Protein AF-A0A919F7N1-F1 (afdb_monomer_lite)

Secondary structure (DSSP, 8-state):
------HHHHHHHHHHHHHHHHHHHHHHHHHH-GGGHHHH-SS-HHHHHHHHHHHHHHHHHHHHTT-S-HHHHHHHHHHHHHHHHHHHHHHHHHTT-HHHHHHHHHHHHTTS--

Foldseek 3Di:
DPDPPPPVVVLVVLLVVLLVVLVQQLVLCVVQNQVCSQVSDVVGLVVVLVVLVVLLVVLVVVLVVPPDDPVSNVSSVLSNVSSVLSNQLVVCSVVVNRVSNVVSNVVSVVSRDD

pLDDT: mean 90.42, std 13.49, range [41.59, 98.44]

Radius of gyration: 15.11 Å; chains: 1; bounding box: 33×34×41 Å

Structure (mmCIF, N/CA/C/O backbone):
data_AF-A0A919F7N1-F1
#
_entry.id   AF-A0A919F7N1-F1
#
loop_
_atom_site.group_PDB
_atom_site.id
_atom_site.type_symbol
_atom_site.label_atom_id
_atom_site.label_alt_id
_atom_site.label_comp_id
_atom_site.label_asym_id
_atom_site.label_entity_id
_atom_site.label_seq_id
_atom_site.pdbx_PDB_ins_code
_atom_site.Cartn_x
_atom_site.Cartn_y
_atom_site.Cartn_z
_atom_site.occupancy
_atom_site.B_iso_or_equiv
_atom_site.auth_seq_id
_atom_site.auth_comp_id
_atom_site.auth_asym_id
_atom_site.auth_atom_id
_atom_site.pdbx_PDB_model_num
ATOM 1 N N . MET A 1 1 ? 14.500 -24.167 -24.427 1.00 41.59 1 MET A N 1
ATOM 2 C CA . MET A 1 1 ? 14.173 -22.730 -24.330 1.00 41.59 1 MET A CA 1
ATOM 3 C C . MET A 1 1 ? 12.904 -22.596 -23.508 1.00 41.59 1 MET A C 1
ATOM 5 O O . MET A 1 1 ? 11.824 -22.509 -24.062 1.00 41.59 1 MET A O 1
ATOM 9 N N . ALA A 1 2 ? 13.036 -22.715 -22.191 1.00 45.56 2 ALA A N 1
ATOM 10 C CA . ALA A 1 2 ? 11.942 -22.583 -21.236 1.00 45.56 2 ALA A CA 1
ATOM 11 C C . ALA A 1 2 ? 12.526 -21.803 -20.057 1.00 45.56 2 ALA A C 1
ATOM 13 O O . ALA A 1 2 ? 13.143 -22.407 -19.189 1.00 45.56 2 ALA A O 1
ATOM 14 N N . ASN A 1 3 ? 12.513 -20.473 -20.158 1.00 47.44 3 ASN A N 1
ATOM 15 C CA . ASN A 1 3 ? 12.878 -19.559 -19.066 1.00 47.44 3 ASN A CA 1
ATOM 16 C C . ASN A 1 3 ? 12.497 -18.089 -19.328 1.00 47.44 3 ASN A C 1
ATOM 18 O O . ASN A 1 3 ? 12.789 -17.243 -18.496 1.00 47.44 3 ASN A O 1
ATOM 22 N N . GLU A 1 4 ? 11.802 -17.778 -20.425 1.00 45.25 4 GLU A N 1
ATOM 23 C CA . GLU A 1 4 ? 10.981 -16.569 -20.526 1.00 45.25 4 GLU A CA 1
ATOM 24 C C . GLU A 1 4 ? 9.636 -16.872 -19.854 1.00 45.25 4 GLU A C 1
ATOM 26 O O . GLU A 1 4 ? 8.618 -17.053 -20.518 1.00 45.25 4 GLU A O 1
ATOM 31 N N . ILE A 1 5 ? 9.605 -16.980 -18.522 1.00 51.66 5 ILE A N 1
ATOM 32 C CA . ILE A 1 5 ? 8.366 -16.626 -17.818 1.00 51.66 5 ILE A CA 1
ATOM 33 C C . ILE A 1 5 ? 8.274 -15.105 -17.946 1.00 51.66 5 ILE A C 1
ATOM 35 O O . ILE A 1 5 ? 8.722 -14.363 -17.084 1.00 51.66 5 ILE A O 1
ATOM 39 N N . ASP A 1 6 ? 7.833 -14.717 -19.138 1.00 60.28 6 ASP A N 1
ATOM 40 C CA . ASP A 1 6 ? 7.175 -13.498 -19.567 1.00 60.28 6 ASP A CA 1
ATOM 41 C C . ASP A 1 6 ? 7.284 -12.325 -18.575 1.00 60.28 6 ASP A C 1
ATOM 43 O O . ASP A 1 6 ? 6.359 -12.031 -17.814 1.00 60.28 6 ASP A O 1
ATOM 47 N N . GLU A 1 7 ? 8.445 -11.656 -18.561 1.00 53.03 7 GLU A N 1
ATOM 48 C CA . GLU A 1 7 ? 8.652 -10.419 -17.792 1.00 53.03 7 GLU A CA 1
ATOM 49 C C . GLU A 1 7 ? 7.589 -9.362 -18.142 1.00 53.03 7 GLU A C 1
ATOM 51 O O . GLU A 1 7 ? 7.193 -8.586 -17.270 1.00 53.03 7 GLU A O 1
ATOM 56 N N . GLN A 1 8 ? 7.048 -9.406 -19.368 1.00 56.09 8 GLN A N 1
ATOM 57 C CA . GLN A 1 8 ? 5.980 -8.512 -19.815 1.00 56.09 8 GLN A CA 1
ATOM 58 C C . GLN A 1 8 ? 4.643 -8.809 -19.116 1.00 56.09 8 GLN A C 1
ATOM 60 O O . GLN A 1 8 ? 3.909 -7.911 -18.702 1.00 56.09 8 GLN A O 1
ATOM 65 N N . GLN A 1 9 ? 4.340 -10.082 -18.845 1.00 79.69 9 GLN A N 1
ATOM 66 C CA . GLN A 1 9 ? 3.178 -10.440 -18.021 1.00 79.69 9 GLN A CA 1
ATOM 67 C C . GLN A 1 9 ? 3.401 -10.199 -16.524 1.00 79.69 9 GLN A C 1
ATOM 69 O O . GLN A 1 9 ? 2.430 -10.085 -15.769 1.00 79.69 9 GLN A O 1
ATOM 74 N N . LEU A 1 10 ? 4.650 -10.128 -16.057 1.00 87.88 10 LEU A N 1
ATOM 75 C CA . LEU A 1 10 ? 4.956 -10.002 -14.632 1.00 87.88 10 LEU A CA 1
ATOM 76 C C . LEU A 1 10 ? 4.422 -8.691 -14.045 1.00 87.88 10 LEU A C 1
ATOM 78 O O . LEU A 1 10 ? 3.756 -8.724 -13.009 1.00 87.88 10 LEU A O 1
ATOM 82 N N . VAL A 1 11 ? 4.674 -7.552 -14.698 1.00 92.12 11 VAL A N 1
ATOM 83 C CA . VAL A 1 11 ? 4.220 -6.241 -14.200 1.00 92.12 11 VAL A CA 1
ATOM 84 C C . VAL A 1 11 ? 2.695 -6.164 -14.174 1.00 92.12 11 VAL A C 1
ATOM 86 O O . VAL A 1 11 ? 2.124 -5.773 -13.152 1.00 92.12 11 VAL A O 1
ATOM 89 N N . GLY A 1 12 ? 2.033 -6.640 -15.231 1.00 90.81 12 GLY A N 1
ATOM 90 C CA . GLY A 1 12 ? 0.573 -6.739 -15.281 1.00 90.81 12 GLY A CA 1
ATOM 91 C C . GLY A 1 12 ? 0.001 -7.616 -14.171 1.00 90.81 12 GLY A C 1
ATOM 92 O O . GLY A 1 12 ? -0.947 -7.227 -13.484 1.00 90.81 12 GLY A O 1
ATOM 93 N N . ASN A 1 13 ? 0.614 -8.772 -13.920 1.00 92.31 13 ASN A N 1
ATOM 94 C CA . ASN A 1 13 ? 0.210 -9.659 -12.834 1.00 92.31 13 ASN A CA 1
ATOM 95 C C . ASN A 1 13 ? 0.401 -9.006 -11.461 1.00 92.31 13 ASN A C 1
ATOM 97 O O . ASN A 1 13 ? -0.484 -9.124 -10.608 1.00 92.31 13 ASN A O 1
ATOM 101 N N . ILE A 1 14 ? 1.515 -8.304 -11.238 1.00 94.56 14 ILE A N 1
ATOM 102 C CA . ILE A 1 14 ? 1.757 -7.563 -9.995 1.00 94.56 14 ILE A CA 1
ATOM 103 C C . ILE A 1 14 ? 0.693 -6.480 -9.812 1.00 94.56 14 ILE A C 1
ATOM 105 O O . ILE A 1 14 ? 0.087 -6.412 -8.743 1.00 94.56 14 ILE A O 1
ATOM 109 N N . TRP A 1 15 ? 0.413 -5.690 -10.849 1.00 94.06 15 TRP A N 1
ATOM 110 C CA . TRP A 1 15 ? -0.601 -4.639 -10.805 1.00 94.06 15 TRP A CA 1
ATOM 111 C C . TRP A 1 15 ? -1.974 -5.182 -10.399 1.00 94.06 15 TRP A C 1
ATOM 113 O O . TRP A 1 15 ? -2.594 -4.669 -9.466 1.00 94.06 15 TRP A O 1
ATOM 123 N N . GLN A 1 16 ? -2.417 -6.278 -11.019 1.00 93.00 16 GLN A N 1
ATOM 124 C CA . GLN A 1 16 ? -3.684 -6.928 -10.673 1.00 93.00 16 GLN A CA 1
ATOM 125 C C . GLN A 1 16 ? -3.719 -7.402 -9.213 1.00 93.00 16 GLN A C 1
ATOM 127 O O . GLN A 1 16 ? -4.739 -7.265 -8.538 1.00 93.00 16 GLN A O 1
ATOM 132 N N . HIS A 1 17 ? -2.613 -7.941 -8.693 1.00 93.94 17 HIS A N 1
ATOM 133 C CA . HIS A 1 17 ? -2.538 -8.343 -7.287 1.00 93.94 17 HIS A CA 1
ATOM 134 C C . HIS A 1 17 ? -2.563 -7.143 -6.338 1.00 93.94 17 HIS A C 1
ATOM 136 O O . HIS A 1 17 ? -3.256 -7.198 -5.322 1.00 93.94 17 HIS A O 1
ATOM 142 N N . VAL A 1 18 ? -1.857 -6.059 -6.667 1.00 95.31 18 VAL A N 1
ATOM 143 C CA . VAL A 1 18 ? -1.870 -4.829 -5.869 1.00 95.31 18 VAL A CA 1
ATOM 144 C C . VAL A 1 18 ? -3.281 -4.251 -5.809 1.00 95.31 18 VAL A C 1
ATOM 146 O O . VAL A 1 18 ? -3.762 -3.984 -4.712 1.00 95.31 18 VAL A O 1
ATOM 149 N N . ILE A 1 19 ? -3.987 -4.152 -6.940 1.00 94.44 19 ILE A N 1
ATOM 150 C CA . ILE A 1 19 ? -5.376 -3.670 -6.967 1.00 94.44 19 ILE A CA 1
ATOM 151 C C . ILE A 1 19 ? -6.308 -4.552 -6.134 1.00 94.44 19 ILE A C 1
ATOM 153 O O . ILE A 1 19 ? -7.101 -4.026 -5.360 1.00 94.44 19 ILE A O 1
ATOM 157 N N . ARG A 1 20 ? -6.191 -5.884 -6.205 1.00 94.06 20 ARG A N 1
ATOM 158 C CA . ARG A 1 20 ? -7.004 -6.781 -5.359 1.00 94.06 20 ARG A CA 1
ATOM 159 C C . ARG A 1 20 ? -6.792 -6.528 -3.870 1.00 94.06 20 ARG A C 1
ATOM 161 O O . ARG A 1 20 ? -7.753 -6.543 -3.107 1.00 94.06 20 ARG A O 1
ATOM 168 N N . VAL A 1 21 ? -5.548 -6.300 -3.453 1.00 94.75 21 VAL A N 1
ATOM 169 C CA . VAL A 1 21 ? -5.248 -5.958 -2.058 1.00 94.75 21 VAL A CA 1
ATOM 170 C C . VAL A 1 21 ? -5.849 -4.604 -1.702 1.00 94.75 21 VAL A C 1
ATOM 172 O O . VAL A 1 21 ? -6.490 -4.501 -0.664 1.00 94.75 21 VAL A O 1
ATOM 175 N N . VAL A 1 22 ? -5.698 -3.589 -2.556 1.00 95.38 22 VAL A N 1
ATOM 176 C CA . VAL A 1 22 ? -6.285 -2.259 -2.328 1.00 95.38 22 VAL A CA 1
ATOM 177 C C . VAL A 1 22 ? -7.804 -2.342 -2.179 1.00 95.38 22 VAL A C 1
ATOM 179 O O . VAL A 1 22 ? -8.337 -1.832 -1.199 1.00 95.38 22 VAL A O 1
ATOM 182 N N . ASN A 1 23 ? -8.487 -3.064 -3.068 1.00 94.94 23 ASN A N 1
ATOM 183 C CA . ASN A 1 23 ? -9.930 -3.282 -2.972 1.00 94.94 23 ASN A CA 1
ATOM 184 C C . ASN A 1 23 ? -10.300 -3.969 -1.656 1.00 94.94 23 ASN A C 1
ATOM 186 O O . ASN A 1 23 ? -11.237 -3.547 -0.987 1.00 94.94 23 ASN A O 1
ATOM 190 N N . LYS A 1 24 ? -9.511 -4.956 -1.213 1.00 95.25 24 LYS A N 1
ATOM 191 C CA . LYS A 1 24 ? -9.740 -5.605 0.079 1.00 95.25 24 LYS A CA 1
ATOM 192 C C . LYS A 1 24 ? -9.572 -4.646 1.264 1.00 95.25 24 LYS A C 1
ATOM 194 O O . LYS A 1 24 ? -10.311 -4.768 2.241 1.00 95.25 24 LYS A O 1
ATOM 199 N N . LEU A 1 25 ? -8.620 -3.712 1.206 1.00 95.94 25 LEU A N 1
ATOM 200 C CA . LEU A 1 25 ? -8.449 -2.682 2.239 1.00 95.94 25 LEU A CA 1
ATOM 201 C C . LEU A 1 25 ? -9.669 -1.757 2.293 1.00 95.94 25 LEU A C 1
ATOM 203 O O . LEU A 1 25 ? -10.167 -1.491 3.383 1.00 95.94 25 LEU A O 1
ATOM 207 N N . ILE A 1 26 ? -10.176 -1.328 1.136 1.00 96.00 26 ILE A N 1
ATOM 208 C CA . ILE A 1 26 ? -11.367 -0.473 1.026 1.00 96.00 26 ILE A CA 1
ATOM 209 C C . ILE A 1 26 ? -12.603 -1.208 1.561 1.00 96.00 26 ILE A C 1
ATOM 211 O O . ILE A 1 26 ? -13.273 -0.706 2.453 1.0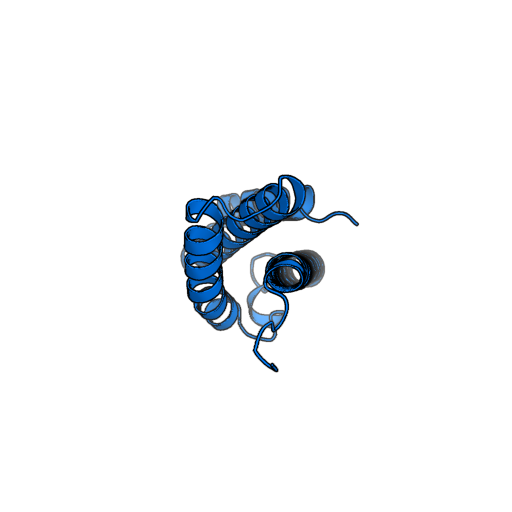0 96.00 26 ILE A O 1
ATOM 215 N N . GLU A 1 27 ? -12.841 -2.449 1.131 1.00 96.00 27 GLU A N 1
ATOM 216 C CA . GLU A 1 27 ? -13.947 -3.276 1.643 1.00 96.00 27 GLU A CA 1
ATOM 217 C C . GLU A 1 27 ? -13.873 -3.474 3.166 1.00 96.00 27 GLU A C 1
ATOM 219 O O . GLU A 1 27 ? -14.888 -3.499 3.868 1.00 96.00 27 GLU A O 1
ATOM 224 N N . THR A 1 28 ? -12.656 -3.642 3.692 1.00 96.62 28 THR A N 1
ATOM 225 C CA . THR A 1 28 ? -12.429 -3.796 5.132 1.00 96.62 28 THR A CA 1
ATOM 226 C C . THR A 1 28 ? -12.712 -2.492 5.870 1.00 96.62 28 THR A C 1
ATOM 228 O O . THR A 1 28 ? -13.354 -2.523 6.920 1.00 96.62 28 THR A O 1
ATOM 231 N N . HIS A 1 29 ? -12.307 -1.353 5.305 1.00 96.44 29 HIS A N 1
ATOM 232 C CA . HIS A 1 29 ? -12.671 -0.035 5.811 1.00 96.44 29 HIS A CA 1
ATOM 233 C C . HIS A 1 29 ? -14.196 0.139 5.847 1.00 96.44 29 HIS A C 1
ATOM 235 O O . HIS A 1 29 ? -14.731 0.448 6.909 1.00 96.44 29 HIS A O 1
ATOM 241 N N . ASP A 1 30 ? -14.893 -0.135 4.744 1.00 96.06 30 ASP A N 1
ATOM 242 C CA . ASP A 1 30 ? -16.347 0.040 4.632 1.00 96.06 30 ASP A CA 1
ATOM 243 C C . ASP A 1 30 ? -17.124 -0.829 5.633 1.00 96.06 30 ASP A C 1
ATOM 245 O O . ASP A 1 30 ? -18.189 -0.445 6.118 1.00 96.06 30 ASP A O 1
ATOM 249 N N . THR A 1 31 ? -16.590 -2.009 5.960 1.00 97.19 31 THR A N 1
ATOM 250 C CA . THR A 1 31 ? -17.254 -2.967 6.856 1.00 97.19 31 THR A CA 1
ATOM 251 C C . THR A 1 31 ? -16.932 -2.723 8.333 1.00 97.19 31 THR A C 1
ATOM 253 O O . THR A 1 31 ? -17.811 -2.858 9.186 1.00 97.19 31 THR A O 1
ATOM 256 N N . TYR A 1 32 ? -15.677 -2.405 8.662 1.00 96.44 32 TYR A N 1
ATOM 257 C CA . TYR A 1 32 ? -15.184 -2.387 10.046 1.00 96.44 32 TYR A CA 1
ATOM 258 C C . TYR A 1 32 ? -14.818 -0.990 10.557 1.00 96.44 32 TYR A C 1
ATOM 260 O O . TYR A 1 32 ? -14.844 -0.756 11.768 1.00 96.44 32 TYR A O 1
ATOM 268 N N . GLY A 1 33 ? -14.480 -0.060 9.665 1.00 95.50 33 GLY A N 1
ATOM 269 C CA . GLY A 1 33 ? -13.948 1.251 10.019 1.00 95.50 33 GLY A CA 1
ATOM 270 C C . GLY A 1 33 ? -12.576 1.185 10.697 1.00 95.50 33 GLY A C 1
ATOM 271 O O . GLY A 1 33 ? -11.951 0.129 10.797 1.00 95.50 33 GLY A O 1
ATOM 272 N N . PHE A 1 34 ? -12.102 2.336 11.175 1.00 95.81 34 PHE A N 1
ATOM 273 C CA . PHE A 1 34 ? -10.770 2.501 11.765 1.00 95.81 34 PHE A CA 1
ATOM 274 C C . PHE A 1 34 ? -10.525 1.587 12.979 1.00 95.81 34 PHE A C 1
ATOM 276 O O . PHE A 1 34 ? -9.644 0.729 12.948 1.00 95.81 34 PHE A O 1
ATOM 283 N N . GLY A 1 35 ? -11.358 1.698 14.021 1.00 92.62 35 GLY A N 1
ATOM 284 C CA . GLY A 1 35 ? -11.129 1.016 15.303 1.00 92.62 35 GLY A CA 1
ATOM 285 C C . GLY A 1 35 ? -11.203 -0.516 15.260 1.00 92.62 35 GLY A C 1
ATOM 286 O O . GLY A 1 35 ? -10.743 -1.171 16.191 1.00 92.62 35 GLY A O 1
ATOM 287 N N . LYS A 1 36 ? -11.766 -1.102 14.195 1.00 94.50 36 LYS A N 1
ATOM 288 C CA . LYS A 1 36 ? -11.869 -2.561 14.013 1.00 94.50 36 LYS A CA 1
ATOM 289 C C . LYS A 1 36 ? -11.227 -3.058 12.723 1.00 94.50 36 LYS A C 1
ATOM 291 O O . LYS A 1 36 ? -11.396 -4.222 12.372 1.00 94.50 36 LYS A O 1
ATOM 296 N N . PHE A 1 37 ? -10.463 -2.217 12.028 1.00 96.19 37 PHE A N 1
ATOM 297 C CA . PHE A 1 37 ? -9.892 -2.556 10.724 1.00 96.19 37 PHE A CA 1
ATOM 298 C C . PHE A 1 37 ? -9.103 -3.873 10.754 1.00 96.19 37 PHE A C 1
ATOM 300 O O . PHE A 1 37 ? -9.270 -4.748 9.904 1.00 96.19 37 PHE A O 1
ATOM 307 N N . SER A 1 38 ? -8.285 -4.051 11.794 1.00 91.62 38 SER A N 1
ATOM 308 C CA . SER A 1 38 ? -7.466 -5.248 11.997 1.00 91.62 38 SER A CA 1
ATOM 309 C C . SER A 1 38 ? -8.279 -6.538 12.163 1.00 91.62 38 SER A C 1
ATOM 311 O O . SER A 1 38 ? -7.752 -7.609 11.873 1.00 91.62 38 SER A O 1
ATOM 313 N N . GLU A 1 39 ? -9.542 -6.463 12.596 1.00 92.00 39 GLU A N 1
ATOM 314 C CA . GLU A 1 39 ? -10.432 -7.627 12.731 1.00 92.00 39 GLU A CA 1
ATOM 315 C C . GLU A 1 39 ? -10.926 -8.138 11.368 1.00 92.00 39 GLU A C 1
ATOM 317 O O . GLU A 1 39 ? -11.188 -9.330 11.214 1.00 92.00 39 GLU A O 1
ATOM 322 N N . GLY A 1 40 ? -11.034 -7.253 10.371 1.00 90.75 40 GLY A N 1
ATOM 323 C CA . GLY A 1 40 ? -11.501 -7.593 9.025 1.00 90.75 40 GLY A CA 1
ATOM 324 C C . GLY A 1 40 ? -10.404 -8.029 8.050 1.00 90.75 40 GLY A C 1
ATOM 325 O O . GLY A 1 40 ? -10.700 -8.552 6.970 1.00 90.75 40 GLY A O 1
ATOM 326 N N . MET A 1 41 ? -9.135 -7.845 8.423 1.00 92.75 41 MET A N 1
ATOM 327 C CA . MET A 1 41 ? -7.991 -8.165 7.572 1.00 92.75 41 MET A CA 1
ATOM 328 C C . MET A 1 41 ? -7.570 -9.633 7.676 1.00 92.75 41 MET A C 1
ATOM 330 O O . MET A 1 41 ? -7.058 -10.092 8.696 1.00 92.75 41 MET A O 1
ATOM 334 N N . ASN A 1 42 ? -7.694 -10.352 6.560 1.00 88.81 42 ASN A N 1
ATOM 335 C CA . ASN A 1 42 ? -7.129 -11.684 6.377 1.00 88.81 42 ASN A CA 1
ATOM 336 C C . ASN A 1 42 ? -6.539 -11.815 4.956 1.00 88.81 42 ASN A C 1
ATOM 338 O O . ASN A 1 42 ? -7.313 -11.809 3.995 1.00 88.81 42 ASN A O 1
ATOM 342 N N . PRO A 1 43 ? -5.207 -11.935 4.786 1.00 90.50 43 PRO A N 1
ATOM 343 C CA . PRO A 1 43 ? -4.176 -11.971 5.829 1.00 90.50 43 PRO A CA 1
ATOM 344 C C . PRO A 1 43 ? -4.057 -10.643 6.590 1.00 90.50 43 PRO A C 1
ATOM 346 O O . PRO A 1 43 ? -4.526 -9.604 6.128 1.00 90.50 43 PRO A O 1
ATOM 349 N N . ARG A 1 44 ? -3.404 -10.674 7.758 1.00 93.44 44 ARG A N 1
ATOM 350 C CA . ARG A 1 44 ? -3.149 -9.465 8.553 1.00 93.44 44 ARG A CA 1
ATOM 351 C C . ARG A 1 44 ? -2.366 -8.418 7.752 1.00 93.44 44 ARG A C 1
ATOM 353 O O . ARG A 1 44 ? -1.494 -8.761 6.951 1.00 93.44 44 ARG A O 1
ATOM 360 N N . LEU A 1 45 ? -2.622 -7.141 8.033 1.00 93.62 45 LEU A N 1
ATOM 361 C CA . LEU A 1 45 ? -2.012 -6.020 7.312 1.00 93.62 45 LEU A CA 1
ATOM 362 C C . LEU A 1 45 ? -0.473 -6.007 7.385 1.00 93.62 45 LEU A C 1
ATOM 364 O O . LEU A 1 45 ? 0.187 -5.693 6.400 1.00 93.62 45 LEU A O 1
ATOM 368 N N . ASP A 1 46 ? 0.125 -6.417 8.501 1.00 93.56 46 ASP A N 1
ATOM 369 C CA . ASP A 1 46 ? 1.583 -6.507 8.638 1.00 93.56 46 ASP A CA 1
ATOM 370 C C . ASP A 1 46 ? 2.208 -7.579 7.727 1.00 93.56 46 ASP A C 1
ATOM 372 O O . ASP A 1 46 ? 3.316 -7.397 7.218 1.00 93.56 46 ASP A O 1
ATOM 376 N N . ILE A 1 47 ? 1.491 -8.675 7.466 1.00 95.06 47 ILE A N 1
ATOM 377 C CA . ILE A 1 47 ? 1.906 -9.702 6.499 1.00 95.06 47 ILE A CA 1
ATOM 378 C C . ILE A 1 47 ? 1.856 -9.125 5.080 1.00 95.06 47 ILE A C 1
ATOM 380 O O . ILE A 1 47 ? 2.807 -9.297 4.312 1.00 95.06 47 ILE A O 1
ATOM 384 N N . VAL A 1 48 ? 0.787 -8.390 4.754 1.00 95.62 48 VAL A N 1
ATOM 385 C CA . VAL A 1 48 ? 0.637 -7.692 3.466 1.00 95.62 48 VAL A CA 1
ATOM 386 C C . VAL A 1 48 ? 1.790 -6.709 3.248 1.00 95.62 48 VAL A C 1
ATOM 388 O O . VAL A 1 48 ? 2.449 -6.753 2.211 1.00 95.62 48 VAL A O 1
ATOM 391 N N . VAL A 1 49 ? 2.106 -5.880 4.246 1.00 96.50 49 VAL A N 1
ATOM 392 C CA . VAL A 1 49 ? 3.196 -4.890 4.191 1.00 96.50 49 VAL A CA 1
ATOM 393 C C . VAL A 1 49 ? 4.564 -5.539 3.955 1.00 96.50 49 VAL A C 1
ATOM 395 O O . VAL A 1 49 ? 5.368 -5.031 3.163 1.00 96.50 49 VAL A O 1
ATOM 398 N N . ARG A 1 50 ? 4.843 -6.683 4.592 1.00 95.38 50 ARG A N 1
ATOM 399 C CA . ARG A 1 50 ? 6.092 -7.432 4.367 1.00 95.38 50 ARG A CA 1
ATOM 400 C C . ARG A 1 50 ? 6.198 -7.938 2.933 1.00 95.38 50 ARG A C 1
ATOM 402 O O . ARG A 1 50 ? 7.227 -7.718 2.297 1.00 95.38 50 ARG A O 1
ATOM 409 N N . ALA A 1 51 ? 5.138 -8.547 2.401 1.00 94.94 51 ALA A N 1
ATOM 410 C CA . ALA A 1 51 ? 5.112 -8.993 1.008 1.00 94.94 51 ALA A CA 1
ATOM 411 C C . ALA A 1 51 ? 5.303 -7.812 0.039 1.00 94.94 51 ALA A C 1
ATOM 413 O O . ALA A 1 51 ? 6.134 -7.859 -0.867 1.00 94.94 51 ALA A O 1
ATOM 414 N N . PHE A 1 52 ? 4.615 -6.701 0.296 1.00 96.81 52 PHE A N 1
ATOM 415 C CA . PHE A 1 52 ? 4.714 -5.476 -0.492 1.00 96.81 52 PHE A CA 1
ATOM 416 C C . PHE A 1 52 ? 6.087 -4.805 -0.444 1.00 96.81 52 PHE A C 1
ATOM 418 O O . PHE A 1 52 ? 6.455 -4.093 -1.374 1.00 96.81 52 PHE A O 1
ATOM 425 N N . THR A 1 53 ? 6.885 -5.044 0.593 1.00 95.62 53 THR A N 1
ATOM 426 C CA . THR A 1 53 ? 8.269 -4.556 0.638 1.00 95.62 53 THR A CA 1
ATOM 427 C C . THR A 1 53 ? 9.135 -5.235 -0.421 1.00 95.62 53 THR A C 1
ATOM 429 O O . THR A 1 53 ? 9.910 -4.560 -1.095 1.00 95.62 53 THR A O 1
ATOM 432 N N . VAL A 1 54 ? 8.952 -6.541 -0.625 1.00 95.62 54 VAL A N 1
ATOM 433 C CA . VAL A 1 54 ? 9.656 -7.298 -1.670 1.00 95.62 54 VAL A CA 1
ATOM 434 C C . VAL A 1 54 ? 9.169 -6.883 -3.059 1.00 95.62 54 VAL A C 1
ATOM 436 O O . VAL A 1 54 ? 9.981 -6.621 -3.943 1.00 95.62 54 VAL A O 1
ATOM 439 N N . VAL A 1 55 ? 7.850 -6.760 -3.239 1.00 96.31 55 VAL A N 1
ATOM 440 C CA . VAL A 1 55 ? 7.250 -6.363 -4.524 1.00 96.31 55 VAL A CA 1
ATOM 441 C C . VAL A 1 55 ? 7.687 -4.956 -4.944 1.00 96.31 55 VAL A C 1
ATOM 443 O O . VAL A 1 55 ? 8.051 -4.753 -6.095 1.00 96.31 55 VAL A O 1
ATOM 446 N N . ASP A 1 56 ? 7.714 -3.989 -4.025 1.00 97.19 56 ASP A N 1
ATOM 447 C CA . ASP A 1 56 ? 8.163 -2.618 -4.312 1.00 97.19 56 ASP A CA 1
ATOM 448 C C . ASP A 1 56 ? 9.641 -2.567 -4.732 1.00 97.19 56 ASP A C 1
ATOM 450 O O . ASP A 1 56 ? 9.990 -1.863 -5.680 1.00 97.19 56 ASP A O 1
ATOM 454 N N . ALA A 1 57 ? 10.504 -3.367 -4.095 1.00 96.19 57 ALA A N 1
ATOM 455 C CA . ALA A 1 57 ? 11.906 -3.484 -4.493 1.00 96.19 57 ALA A CA 1
ATOM 456 C C . ALA A 1 57 ? 12.059 -4.066 -5.911 1.00 96.19 57 ALA A C 1
ATOM 458 O O . ALA A 1 57 ? 12.844 -3.544 -6.704 1.00 96.19 57 ALA A O 1
ATOM 459 N N . LEU A 1 58 ? 11.277 -5.096 -6.247 1.00 95.25 58 LEU A N 1
ATOM 460 C CA . LEU A 1 58 ? 11.251 -5.685 -7.586 1.00 95.25 58 LEU A CA 1
ATOM 461 C C . LEU A 1 58 ? 10.753 -4.682 -8.637 1.00 95.25 58 LEU A C 1
ATOM 463 O O . LEU A 1 58 ? 11.417 -4.469 -9.647 1.00 95.25 58 LEU A O 1
ATOM 467 N N . LEU A 1 59 ? 9.623 -4.018 -8.384 1.00 95.62 59 LEU A N 1
ATOM 468 C CA . LEU A 1 59 ? 9.057 -3.015 -9.290 1.00 95.62 59 LEU A CA 1
ATOM 469 C C . LEU A 1 59 ? 10.004 -1.836 -9.506 1.00 95.62 59 LEU A C 1
ATOM 471 O O . LEU A 1 59 ? 10.084 -1.312 -10.616 1.00 95.62 59 LEU A O 1
ATOM 475 N N . LYS A 1 60 ? 10.735 -1.419 -8.465 1.00 96.00 60 LYS A N 1
ATOM 476 C CA . LYS A 1 60 ? 11.778 -0.400 -8.584 1.00 96.00 60 LYS A CA 1
ATOM 477 C C . LYS A 1 60 ? 12.878 -0.857 -9.544 1.00 96.00 60 LYS A C 1
ATOM 479 O O . LYS A 1 60 ? 13.172 -0.127 -10.484 1.00 96.00 60 LYS A O 1
ATOM 484 N N . ALA A 1 61 ? 13.426 -2.057 -9.346 1.00 95.19 61 ALA A N 1
ATOM 485 C CA . ALA A 1 61 ? 14.474 -2.600 -10.209 1.00 95.19 61 ALA A CA 1
ATOM 486 C C . ALA A 1 61 ? 14.013 -2.727 -11.673 1.00 95.19 61 ALA A C 1
ATOM 488 O O . ALA A 1 61 ? 14.732 -2.316 -12.579 1.00 95.19 61 ALA A O 1
ATOM 489 N N . LEU A 1 62 ? 12.788 -3.215 -11.901 1.00 93.06 62 LEU A N 1
ATOM 490 C CA . LEU A 1 62 ? 12.192 -3.303 -13.238 1.00 93.06 62 LEU A CA 1
ATOM 491 C C . LEU A 1 62 ? 12.018 -1.918 -13.874 1.00 93.06 62 LEU A C 1
ATOM 493 O O . LEU A 1 62 ? 12.403 -1.719 -15.021 1.00 93.06 62 LEU A O 1
ATOM 497 N N . SER A 1 63 ? 11.518 -0.935 -13.122 1.00 93.06 63 SER A N 1
ATOM 498 C CA . SER A 1 63 ? 11.333 0.437 -13.621 1.00 93.06 63 SER A CA 1
ATOM 499 C C . SER A 1 63 ? 12.658 1.124 -13.970 1.00 93.06 63 SER A C 1
ATOM 501 O O . SER A 1 63 ? 12.711 1.929 -14.895 1.00 93.06 63 SER A O 1
ATOM 503 N N . GLU A 1 64 ? 13.728 0.824 -13.231 1.00 94.25 64 GLU A N 1
ATOM 504 C CA . GLU A 1 64 ? 15.069 1.388 -13.440 1.00 94.25 64 GLU A CA 1
ATOM 505 C C . GLU A 1 64 ? 15.863 0.659 -14.541 1.00 94.25 64 GLU A C 1
ATOM 507 O O . GLU A 1 64 ? 16.859 1.195 -15.021 1.00 94.25 64 GLU A O 1
ATOM 512 N N . SER A 1 65 ? 15.415 -0.523 -14.985 1.00 92.81 65 SER A N 1
ATOM 513 C CA . SER A 1 65 ? 16.072 -1.301 -16.050 1.00 92.81 65 SER A CA 1
ATOM 514 C C . SER A 1 65 ? 16.012 -0.638 -17.433 1.00 92.81 65 SER A C 1
ATOM 516 O O . SER A 1 65 ? 16.852 -0.913 -18.287 1.00 92.81 65 SER A O 1
ATOM 518 N N . GLY A 1 66 ? 15.004 0.211 -17.670 1.00 90.38 66 GLY A N 1
ATOM 519 C CA . GLY A 1 66 ? 14.712 0.787 -18.986 1.00 90.38 66 GLY A CA 1
ATOM 520 C C . GLY A 1 66 ? 14.104 -0.195 -19.996 1.00 90.38 66 GLY A C 1
ATOM 521 O O . GLY A 1 66 ? 14.021 0.145 -21.173 1.00 90.38 66 GLY A O 1
ATOM 522 N N . GLN A 1 67 ? 13.701 -1.396 -19.563 1.00 90.00 67 GLN A N 1
ATOM 523 C CA . GLN A 1 67 ? 13.162 -2.450 -20.434 1.00 90.00 67 GLN A CA 1
ATOM 524 C C . GLN A 1 67 ? 11.629 -2.477 -20.501 1.00 90.00 67 GLN A C 1
ATOM 526 O O . GLN A 1 67 ? 11.086 -3.129 -21.387 1.00 90.00 67 GLN A O 1
ATOM 531 N N . LEU A 1 68 ? 10.949 -1.773 -19.588 1.00 92.12 68 LEU A N 1
ATOM 532 C CA . LEU A 1 68 ? 9.490 -1.699 -19.560 1.00 92.12 68 LEU A CA 1
ATOM 533 C C . LEU A 1 68 ? 8.963 -0.824 -20.693 1.00 92.12 68 LEU A C 1
ATOM 535 O O . LEU A 1 68 ? 9.478 0.274 -20.935 1.00 92.12 68 LEU A O 1
ATOM 539 N N . ASP A 1 69 ? 7.891 -1.272 -21.334 1.00 93.06 69 ASP A N 1
ATOM 540 C CA . ASP A 1 69 ? 7.133 -0.417 -22.232 1.00 93.06 69 ASP A CA 1
ATOM 541 C C . ASP A 1 69 ? 6.396 0.702 -21.451 1.00 93.06 69 ASP A C 1
ATOM 543 O O . ASP A 1 69 ? 6.342 0.693 -20.214 1.00 93.06 69 ASP A O 1
ATOM 547 N N . PRO A 1 70 ? 5.841 1.722 -22.133 1.00 93.06 70 PRO A N 1
ATOM 548 C CA . PRO A 1 70 ? 5.168 2.825 -21.450 1.00 93.06 70 PRO A CA 1
ATOM 549 C C . PRO A 1 70 ? 3.977 2.415 -20.567 1.00 93.06 70 PRO A C 1
ATOM 551 O O . PRO A 1 70 ? 3.721 3.080 -19.558 1.00 93.06 70 PRO A O 1
ATOM 554 N N . ASP A 1 71 ? 3.234 1.364 -20.926 1.00 91.94 71 ASP A N 1
ATOM 555 C CA . ASP A 1 71 ? 2.095 0.901 -20.133 1.00 91.94 71 ASP A CA 1
ATOM 556 C C . ASP A 1 71 ? 2.557 0.120 -18.901 1.00 91.94 71 ASP A C 1
ATOM 558 O O . ASP A 1 71 ? 2.096 0.390 -17.790 1.00 91.94 71 ASP A O 1
ATOM 562 N N . GLU A 1 72 ? 3.530 -0.770 -19.068 1.00 93.31 72 GLU A N 1
ATOM 563 C CA . GLU A 1 72 ? 4.175 -1.498 -17.977 1.00 93.31 72 GLU A CA 1
ATOM 564 C C . GLU A 1 72 ? 4.827 -0.536 -16.985 1.00 93.31 72 GLU A C 1
ATOM 566 O O . GLU A 1 72 ? 4.629 -0.645 -15.774 1.00 93.31 72 GLU A O 1
ATOM 571 N N . TYR A 1 73 ? 5.549 0.472 -17.478 1.00 94.44 73 TYR A N 1
ATOM 572 C CA . TYR A 1 73 ? 6.151 1.491 -16.629 1.00 94.44 73 TYR A CA 1
ATOM 573 C C . TYR A 1 73 ? 5.088 2.219 -15.796 1.00 94.44 73 TYR A C 1
ATOM 575 O O . TYR A 1 73 ? 5.226 2.362 -14.579 1.00 94.44 73 TYR A O 1
ATOM 583 N N . ARG A 1 74 ? 3.971 2.617 -16.418 1.00 93.69 74 ARG A N 1
ATOM 584 C CA . ARG A 1 74 ? 2.838 3.246 -15.724 1.00 93.69 74 ARG A CA 1
ATOM 585 C C . ARG A 1 74 ? 2.240 2.323 -14.657 1.00 93.69 74 ARG A C 1
ATOM 587 O O . ARG A 1 74 ? 1.996 2.769 -13.536 1.00 93.69 74 ARG A O 1
ATOM 594 N N . GLN A 1 75 ? 2.020 1.049 -14.975 1.00 94.50 75 GLN A N 1
ATOM 595 C CA . GLN A 1 75 ? 1.509 0.056 -14.028 1.00 94.50 75 GLN A CA 1
ATOM 596 C C . GLN A 1 75 ? 2.474 -0.173 -12.858 1.00 94.50 75 GLN A C 1
ATOM 598 O O . GLN A 1 75 ? 2.033 -0.271 -11.709 1.00 94.50 75 GLN A O 1
ATOM 603 N N . ALA A 1 76 ? 3.783 -0.200 -13.115 1.00 95.25 76 ALA A N 1
ATOM 604 C CA . ALA A 1 76 ? 4.804 -0.334 -12.085 1.00 95.25 76 ALA A CA 1
ATOM 605 C C . ALA A 1 76 ? 4.804 0.872 -11.134 1.00 95.25 76 ALA A C 1
ATOM 607 O O . ALA A 1 76 ? 4.772 0.692 -9.915 1.00 95.25 76 ALA A O 1
ATOM 608 N N . ILE A 1 77 ? 4.762 2.099 -11.662 1.00 95.25 77 ILE A N 1
ATOM 609 C CA . ILE A 1 77 ? 4.692 3.320 -10.845 1.00 95.25 77 ILE A CA 1
ATOM 610 C C . ILE A 1 77 ? 3.408 3.361 -10.007 1.00 95.25 77 ILE A C 1
ATOM 612 O O . ILE A 1 77 ? 3.480 3.587 -8.796 1.00 95.25 77 ILE A O 1
ATOM 616 N N . ASN A 1 78 ? 2.252 3.067 -10.607 1.00 94.06 78 ASN A N 1
ATOM 617 C CA . ASN A 1 78 ? 0.974 3.035 -9.891 1.00 94.06 78 ASN A CA 1
ATOM 618 C C . ASN A 1 78 ? 0.969 1.972 -8.784 1.00 94.06 78 ASN A C 1
ATOM 620 O O . ASN A 1 78 ? 0.581 2.252 -7.651 1.00 94.06 78 ASN A O 1
ATOM 624 N N . SER A 1 79 ? 1.471 0.770 -9.081 1.00 96.19 79 SER A N 1
ATOM 625 C CA . SER A 1 79 ? 1.609 -0.312 -8.099 1.00 96.19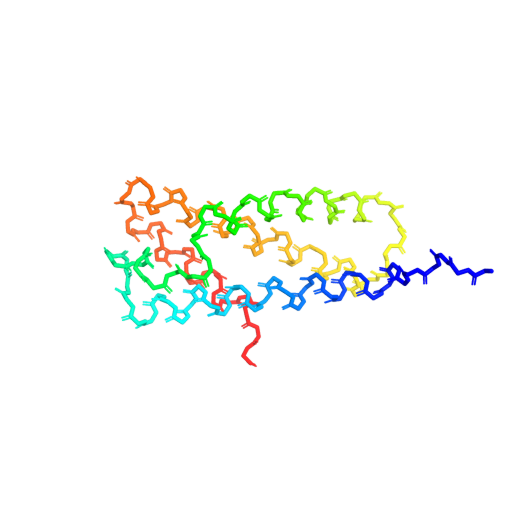 79 SER A CA 1
ATOM 626 C C . SER A 1 79 ? 2.437 0.131 -6.893 1.00 96.19 79 SER A C 1
ATOM 628 O O . SER A 1 79 ? 2.037 -0.077 -5.747 1.00 96.19 79 SER A O 1
ATOM 630 N N . ARG A 1 80 ? 3.579 0.785 -7.137 1.00 96.81 80 ARG A N 1
ATOM 631 C CA . ARG A 1 80 ? 4.456 1.288 -6.072 1.00 96.81 80 ARG A CA 1
ATOM 632 C C . ARG A 1 80 ? 3.782 2.367 -5.230 1.00 96.81 80 ARG A C 1
ATOM 634 O O . ARG A 1 80 ? 3.970 2.386 -4.015 1.00 96.81 80 ARG A O 1
ATOM 641 N N . GLN A 1 81 ? 2.964 3.222 -5.838 1.00 96.19 81 GLN A N 1
ATOM 642 C CA . GLN A 1 81 ? 2.209 4.235 -5.106 1.00 96.19 81 GLN A CA 1
ATOM 643 C C . GLN A 1 81 ? 1.138 3.614 -4.191 1.00 96.19 81 GLN A C 1
ATOM 645 O O . GLN A 1 81 ? 1.092 3.945 -3.005 1.00 96.19 81 GLN A O 1
ATOM 650 N N . CYS A 1 82 ? 0.353 2.652 -4.689 1.00 96.50 82 CYS A N 1
ATOM 651 C CA . CYS A 1 82 ? -0.594 1.879 -3.876 1.00 96.50 82 CYS A CA 1
ATOM 652 C C . CYS A 1 82 ? 0.103 1.169 -2.705 1.00 96.50 82 CYS A C 1
ATOM 654 O O . CYS A 1 82 ? -0.369 1.199 -1.565 1.00 96.50 82 CYS A O 1
ATOM 656 N N . ILE A 1 83 ? 1.256 0.548 -2.974 1.00 97.44 83 ILE A N 1
ATOM 657 C CA . ILE A 1 83 ? 2.071 -0.115 -1.953 1.00 97.44 83 ILE A CA 1
ATOM 658 C C . ILE A 1 83 ? 2.530 0.890 -0.893 1.00 97.44 83 ILE A C 1
ATOM 660 O O . ILE A 1 83 ? 2.427 0.607 0.301 1.00 97.44 83 ILE A O 1
ATOM 664 N N . TYR A 1 84 ? 3.019 2.062 -1.302 1.00 97.25 84 TYR A N 1
ATOM 665 C CA . TYR A 1 84 ? 3.431 3.112 -0.376 1.00 97.25 84 TYR A CA 1
ATOM 666 C C . TYR A 1 84 ? 2.277 3.538 0.539 1.00 97.25 84 TYR A C 1
ATOM 668 O O . TYR A 1 84 ? 2.441 3.517 1.759 1.00 97.25 84 TYR A O 1
ATOM 676 N N . HIS A 1 85 ? 1.100 3.835 -0.016 1.00 97.56 85 HIS A N 1
ATOM 677 C CA . HIS A 1 85 ? -0.071 4.199 0.786 1.00 97.56 85 HIS A CA 1
ATOM 678 C C . HIS A 1 85 ? -0.505 3.068 1.726 1.00 97.56 85 HIS A C 1
ATOM 680 O O . HIS A 1 85 ? -0.807 3.329 2.884 1.00 97.56 85 HIS A O 1
ATOM 686 N N . THR A 1 86 ? -0.441 1.809 1.287 1.00 97.25 86 THR A N 1
ATOM 687 C CA . THR A 1 86 ? -0.728 0.644 2.144 1.00 97.25 86 THR A CA 1
ATOM 688 C C . THR A 1 86 ? 0.241 0.554 3.329 1.00 97.25 86 THR A C 1
ATOM 690 O O . THR A 1 86 ? -0.168 0.270 4.454 1.00 97.25 86 THR A O 1
ATOM 693 N N . LYS A 1 87 ? 1.535 0.825 3.107 1.00 97.75 87 LYS A N 1
ATOM 694 C CA . LYS A 1 87 ? 2.540 0.874 4.183 1.00 97.75 87 LYS A CA 1
ATOM 695 C C . LYS A 1 87 ? 2.248 2.011 5.165 1.00 97.75 87 LYS A C 1
ATOM 697 O O . LYS A 1 87 ? 2.341 1.799 6.369 1.00 97.75 87 LYS A O 1
ATOM 702 N N . GLN A 1 88 ? 1.879 3.194 4.669 1.00 98.06 88 GLN A N 1
ATOM 703 C CA . GLN A 1 88 ? 1.492 4.317 5.529 1.00 98.06 88 GLN A CA 1
ATOM 704 C C . GLN A 1 88 ? 0.206 4.019 6.311 1.00 98.06 88 GLN A C 1
ATOM 706 O O . GLN A 1 88 ? 0.115 4.380 7.478 1.00 98.06 88 GLN A O 1
ATOM 711 N N . LEU A 1 89 ? -0.749 3.297 5.714 1.00 97.56 89 LEU A N 1
ATOM 712 C CA . LEU A 1 89 ? -2.011 2.933 6.365 1.00 97.56 89 LEU A CA 1
ATOM 713 C C . LEU A 1 89 ? -1.750 2.071 7.602 1.00 97.56 89 LEU A C 1
ATOM 715 O O . LEU A 1 89 ? -2.339 2.294 8.655 1.00 97.56 89 LEU A O 1
ATOM 719 N N . ALA A 1 90 ? -0.818 1.121 7.487 1.00 96.75 90 ALA A N 1
ATOM 720 C CA . ALA A 1 90 ? -0.392 0.297 8.610 1.00 96.75 90 ALA A CA 1
ATOM 721 C C . ALA A 1 90 ? 0.230 1.127 9.744 1.00 96.75 90 ALA A C 1
ATOM 723 O O . ALA A 1 90 ? -0.081 0.885 10.906 1.00 96.75 90 ALA A O 1
ATOM 724 N N . LEU A 1 91 ? 1.056 2.126 9.411 1.00 97.19 91 LEU A N 1
ATOM 725 C CA . LEU A 1 91 ? 1.655 3.028 10.401 1.00 97.19 91 LEU A CA 1
ATOM 726 C C . LEU A 1 91 ? 0.608 3.919 11.077 1.00 97.19 91 LEU A C 1
ATOM 728 O O . LEU A 1 91 ? 0.683 4.131 12.282 1.00 97.19 91 LEU A O 1
ATOM 732 N N . ALA A 1 92 ? -0.377 4.419 10.328 1.00 97.50 92 ALA A N 1
ATOM 733 C CA . ALA A 1 92 ? -1.464 5.222 10.881 1.00 97.50 92 ALA A CA 1
ATOM 734 C C . ALA A 1 92 ? -2.313 4.419 11.878 1.00 97.50 92 ALA A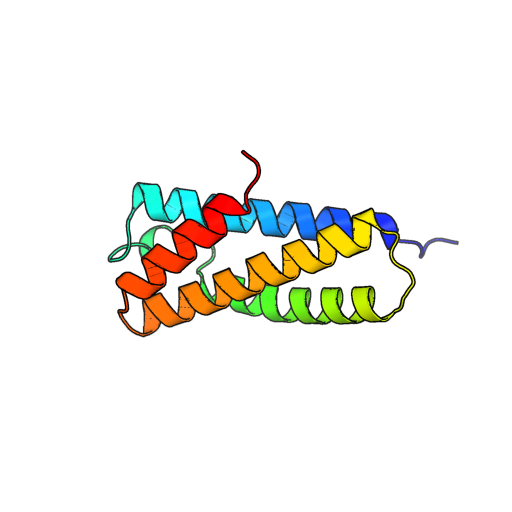 C 1
ATOM 736 O O . ALA A 1 92 ? -2.632 4.922 12.951 1.00 97.5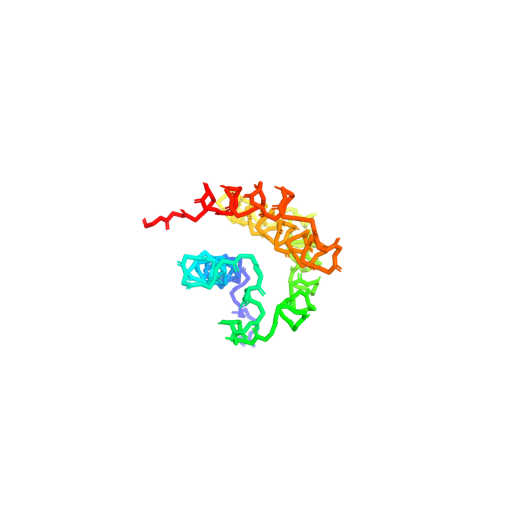0 92 ALA A O 1
ATOM 737 N N . LEU A 1 93 ? -2.614 3.155 11.559 1.00 96.44 93 LEU A N 1
ATOM 738 C CA . LEU A 1 93 ? -3.309 2.234 12.464 1.00 96.44 93 LEU A CA 1
ATOM 739 C C . LEU A 1 93 ? -2.486 1.924 13.722 1.00 96.44 93 LEU A C 1
ATOM 741 O O . LEU A 1 93 ? -3.035 1.899 14.818 1.00 96.44 93 LEU A O 1
ATOM 745 N N . GLU A 1 94 ? -1.177 1.702 13.586 1.00 95.88 94 GLU A N 1
ATOM 746 C CA . GLU A 1 94 ? -0.286 1.460 14.730 1.00 95.88 94 GLU A CA 1
ATOM 747 C C . GLU A 1 94 ? -0.159 2.691 15.641 1.00 95.88 94 GLU A C 1
ATOM 749 O O . GLU A 1 94 ? -0.074 2.558 16.860 1.00 95.88 94 GLU A O 1
ATOM 754 N N . ALA A 1 95 ? -0.176 3.889 15.055 1.00 97.12 95 ALA A N 1
ATOM 755 C CA . ALA A 1 95 ? -0.084 5.160 15.766 1.00 97.12 95 ALA A CA 1
ATOM 756 C C . ALA A 1 95 ? -1.430 5.684 16.302 1.00 97.12 95 ALA A C 1
ATOM 758 O O . ALA A 1 95 ? -1.460 6.794 16.831 1.00 97.12 95 ALA A O 1
ATOM 759 N N . ASP A 1 96 ? -2.523 4.929 16.141 1.00 97.12 96 ASP A N 1
ATOM 760 C CA . ASP A 1 96 ? -3.895 5.349 16.465 1.00 97.12 96 ASP A CA 1
ATOM 761 C C . ASP A 1 96 ? -4.281 6.710 15.833 1.00 97.12 96 ASP A C 1
ATOM 763 O O . ASP A 1 96 ? -4.973 7.541 16.419 1.00 97.12 96 ASP A O 1
ATOM 767 N N . ASN A 1 97 ? -3.792 6.968 14.614 1.00 98.12 97 ASN A N 1
ATOM 768 C CA . ASN A 1 97 ? -3.997 8.221 13.890 1.00 98.12 97 ASN A CA 1
ATOM 769 C C . ASN A 1 97 ? -5.121 8.087 12.850 1.00 98.12 97 ASN A C 1
ATOM 771 O O . ASN A 1 97 ? -4.875 7.803 11.674 1.00 98.12 97 ASN A O 1
ATOM 775 N N . GLU A 1 98 ? -6.361 8.307 13.292 1.00 98.12 98 GLU A N 1
ATOM 776 C CA . GLU A 1 98 ? -7.558 8.172 12.452 1.00 98.12 98 GLU A CA 1
ATOM 777 C C . GLU A 1 98 ? -7.579 9.154 11.268 1.00 98.12 98 GLU A C 1
ATOM 779 O O . GLU A 1 98 ? -7.967 8.772 10.165 1.00 98.12 98 GLU A O 1
ATOM 784 N N . GLU A 1 99 ? -7.134 10.400 11.454 1.00 98.25 99 GLU A N 1
ATOM 785 C CA . GLU A 1 99 ? -7.123 11.409 10.383 1.00 98.25 99 GLU A CA 1
ATOM 786 C C . GLU A 1 99 ? -6.244 10.958 9.210 1.00 98.25 99 GLU A C 1
ATOM 788 O O . GLU A 1 99 ? -6.672 10.963 8.051 1.00 98.25 99 GLU A O 1
ATOM 793 N N . GLU A 1 100 ? -5.027 10.509 9.517 1.00 98.06 100 GLU A N 1
ATOM 794 C CA . GLU A 1 100 ? -4.095 10.015 8.507 1.00 98.06 100 GLU A CA 1
ATOM 795 C C . GLU A 1 100 ? -4.594 8.714 7.871 1.00 98.06 100 GLU A C 1
ATOM 797 O O . GLU A 1 100 ? -4.500 8.546 6.653 1.00 98.06 100 GLU A O 1
ATOM 802 N N . TYR A 1 101 ? -5.183 7.818 8.666 1.00 98.44 101 TYR A N 1
ATOM 803 C CA . TYR A 1 101 ? -5.836 6.616 8.155 1.00 98.44 101 TYR A CA 1
ATOM 804 C C . TYR A 1 101 ? -6.910 6.958 7.113 1.00 98.44 101 TYR A C 1
ATOM 806 O O . TYR A 1 101 ? -6.883 6.402 6.013 1.00 98.44 101 TYR A O 1
ATOM 814 N N . GLN A 1 102 ? -7.809 7.903 7.410 1.00 98.00 102 GLN A N 1
ATOM 815 C CA . GLN A 1 102 ? -8.884 8.275 6.487 1.00 98.00 102 GLN A CA 1
ATOM 816 C C . GLN A 1 102 ? -8.345 8.904 5.209 1.00 98.00 102 GLN A C 1
ATOM 818 O O . GLN A 1 102 ? -8.742 8.530 4.105 1.00 98.00 102 GLN A O 1
ATOM 823 N N . ARG A 1 103 ? -7.356 9.792 5.343 1.00 98.12 103 ARG A N 1
ATOM 824 C CA . ARG A 1 103 ? -6.668 10.383 4.194 1.00 98.12 103 ARG A CA 1
ATOM 825 C C . ARG A 1 103 ? -6.064 9.312 3.279 1.00 98.12 103 ARG A C 1
ATOM 827 O O . ARG A 1 103 ? -6.087 9.458 2.056 1.00 98.12 103 ARG A O 1
ATOM 834 N N . LEU A 1 104 ? -5.505 8.246 3.849 1.00 98.06 104 LEU A N 1
ATOM 835 C CA . LEU A 1 104 ? -4.890 7.152 3.099 1.00 98.06 104 LEU A CA 1
ATOM 836 C C . LEU A 1 104 ? -5.921 6.232 2.441 1.00 98.06 104 LEU A C 1
ATOM 838 O O . LEU A 1 104 ? -5.699 5.830 1.299 1.00 98.06 104 LEU A O 1
ATOM 842 N N . ILE A 1 105 ? -7.048 5.948 3.101 1.00 97.31 105 ILE A N 1
ATOM 843 C CA . ILE A 1 105 ? -8.178 5.242 2.479 1.00 97.31 105 ILE A CA 1
ATOM 844 C C . ILE A 1 105 ? -8.693 6.029 1.271 1.00 97.31 105 ILE A C 1
ATOM 846 O O . ILE A 1 105 ? -8.785 5.470 0.182 1.00 97.31 105 ILE A O 1
ATOM 850 N N . ASP A 1 106 ? -8.907 7.339 1.406 1.00 96.19 106 ASP A N 1
ATOM 851 C CA . ASP A 1 106 ? -9.341 8.193 0.294 1.00 96.19 106 ASP A CA 1
ATOM 852 C C . ASP A 1 106 ? -8.366 8.163 -0.892 1.00 96.19 106 ASP A C 1
ATOM 854 O O . ASP A 1 106 ? -8.775 8.174 -2.058 1.00 96.19 106 ASP A O 1
ATOM 858 N N . LEU A 1 107 ? -7.059 8.152 -0.615 1.00 95.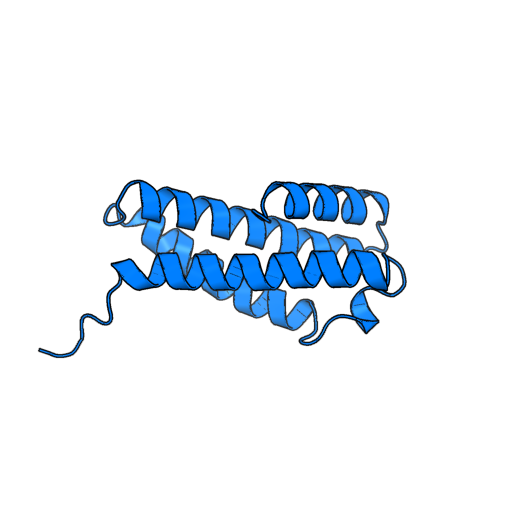44 107 LEU A N 1
ATOM 859 C CA . LEU A 1 107 ? -6.035 8.045 -1.653 1.00 95.44 107 LEU A CA 1
ATOM 860 C C . LEU A 1 107 ? -6.058 6.681 -2.342 1.00 95.44 107 LEU A C 1
ATOM 862 O O . LEU A 1 107 ? -5.939 6.630 -3.564 1.00 95.44 107 LEU A O 1
ATOM 866 N N . LEU A 1 108 ? -6.217 5.598 -1.584 1.00 94.31 108 LEU A N 1
ATOM 867 C CA . LEU A 1 108 ? -6.316 4.240 -2.114 1.00 94.31 108 LEU A CA 1
ATOM 868 C C . LEU A 1 108 ? -7.572 4.066 -2.982 1.00 94.31 108 LEU A C 1
ATOM 870 O O . LEU A 1 108 ? -7.476 3.544 -4.092 1.00 94.31 108 LEU A O 1
ATOM 874 N N . THR A 1 109 ? -8.714 4.601 -2.549 1.00 92.81 109 THR A N 1
ATOM 875 C CA . THR A 1 109 ? -9.979 4.577 -3.300 1.00 92.81 109 THR A CA 1
ATOM 876 C C . THR A 1 109 ? -9.877 5.300 -4.639 1.00 92.81 109 THR A C 1
ATOM 878 O O . THR A 1 109 ? -10.406 4.829 -5.639 1.00 92.81 109 THR A O 1
ATOM 881 N N . LYS A 1 110 ? -9.139 6.414 -4.710 1.00 89.44 110 LYS A N 1
ATOM 882 C CA . LYS A 1 110 ? -8.918 7.141 -5.975 1.00 89.44 110 LYS A CA 1
ATOM 883 C C . LYS A 1 110 ? -8.028 6.389 -6.970 1.00 89.44 110 LYS A C 1
ATOM 885 O O . LYS A 1 110 ? -7.983 6.774 -8.136 1.00 89.44 110 LYS A O 1
ATOM 890 N N . GLN A 1 111 ? -7.288 5.374 -6.519 1.00 76.19 111 GLN A N 1
ATOM 891 C CA . GLN A 1 111 ? -6.365 4.594 -7.352 1.00 76.19 111 GLN A CA 1
ATOM 892 C C . GLN A 1 111 ? -6.920 3.245 -7.793 1.00 76.19 111 GLN A C 1
ATOM 894 O O . GLN A 1 111 ? -6.414 2.682 -8.764 1.00 76.19 111 GLN A O 1
ATOM 899 N N . ALA A 1 1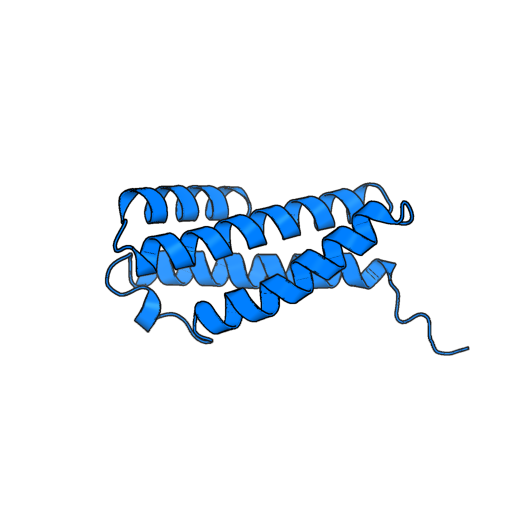12 ? -7.949 2.739 -7.117 1.00 62.88 112 ALA A N 1
ATOM 900 C CA . ALA A 1 112 ? -8.686 1.566 -7.547 1.00 62.88 112 ALA A CA 1
ATOM 901 C C . ALA A 1 112 ? -9.651 1.944 -8.690 1.00 62.88 112 ALA A C 1
ATOM 903 O O . ALA A 1 112 ? -10.594 2.704 -8.460 1.00 62.88 112 ALA A O 1
ATOM 904 N N . PRO A 1 113 ? -9.455 1.455 -9.931 1.00 52.56 113 PRO A N 1
ATOM 905 C CA . PRO A 1 113 ? -10.524 1.487 -10.916 1.00 52.56 113 PRO A CA 1
ATOM 906 C C . PRO A 1 113 ? -11.585 0.476 -10.466 1.00 52.56 113 PRO A C 1
ATOM 908 O O . PRO A 1 113 ? -11.281 -0.712 -10.340 1.00 52.56 113 PRO A O 1
ATOM 911 N N . VAL A 1 114 ? -12.792 0.957 -10.167 1.00 42.22 114 VAL A N 1
ATOM 912 C CA . VAL A 1 114 ? -13.969 0.096 -9.959 1.00 42.22 114 VAL A CA 1
ATOM 913 C C . VAL A 1 114 ? -14.291 -0.646 -11.252 1.00 42.22 114 VAL A C 1
ATOM 915 O O . VAL A 1 114 ? -14.263 0.015 -12.318 1.00 42.22 114 VAL A O 1
#

Organism: NCBI:txid86183

Sequence (114 aa):
MANEIDEQQLVGNIWQHVIRVVNKLIETHDTYGFGKFSEGMNPRLDIVVRAFTVVDALLKALSESGQLDPDEYRQAINSRQCIYHTKQLALALEADNEEEYQRLIDLLTKQAPV